Protein AF-A0A7W3LTC1-F1 (afdb_monomer)

Foldseek 3Di:
DDALPDAAAEPVVADLVQWDDWDQPDPPDPPDDRPTDFIWGQQPQQRDIAGQDPQAGAWDFRPVDDDDPNHGDIGSRHRHGYHHPDDPVRSVVVVVVVVVVVVPPDDDPDDDDPDDPDDDDPVVVVVVVVVVVVVVVVVVPPDDDD

Sequence (146 aa):
MRHNGRPPIYASDLPITHLDLRLKPEPKTKGRPPEGPETLIVCPDCGWWVALKRHMVHPHRDRRRRPIDGRVPRCPGSGQRVIVNISYDTWREQLAQVVADASTRRSAPQFTKPRPPVPPAVHQIARAREKALAAALAASGTENPR

Radius of gyration: 35.5 Å; Cα contacts (8 Å, |Δi|>4): 160; chains: 1; bounding box: 64×38×114 Å

Organism: Actinomadura namibiensis (NCBI:txid182080)

Mean predicted aligned error: 12.71 Å

pLDDT: mean 85.99, std 11.89, range [47.81, 96.38]

Solvent-accessible surface area (backbone atoms only — not comparable to full-atom values): 9016 Å² total; per-residue (Å²): 133,72,68,57,85,56,79,66,43,50,53,71,77,44,59,68,90,40,49,46,81,46,77,62,53,77,54,93,45,97,87,52,79,54,91,34,62,68,33,32,32,45,40,90,80,73,68,46,80,38,46,48,54,93,52,14,34,44,80,47,62,29,83,88,49,75,57,57,93,89,37,56,49,71,31,83,53,30,20,25,39,43,45,80,78,60,54,65,66,60,51,51,50,53,44,51,51,51,53,51,56,60,66,68,60,71,77,76,84,82,82,75,77,79,78,75,80,82,75,80,53,72,68,57,53,51,51,51,50,54,53,50,51,52,51,52,54,57,62,66,69,71,78,74,87,129

Secondary structure (DSSP, 8-state):
----SSPPEEGGGS-GGGEE--PPPP-SSTTS----PPPEEE-TTT--EEEEETTEEPP-B-TTSPPBTTBPPBPTTTT-BEE--S-HHHHHHHHHHHHHHHHH-PPPP--PPPPPPPPPPHHHHHHHHHHHHHHHHHHHTT----

Structure (mmCIF, N/CA/C/O backbone):
data_AF-A0A7W3LTC1-F1
#
_entry.id   AF-A0A7W3LTC1-F1
#
loop_
_atom_site.group_PDB
_atom_site.id
_atom_site.type_symbol
_atom_site.label_atom_id
_atom_site.label_alt_id
_atom_site.label_comp_id
_atom_site.label_asym_id
_atom_site.label_entity_id
_ato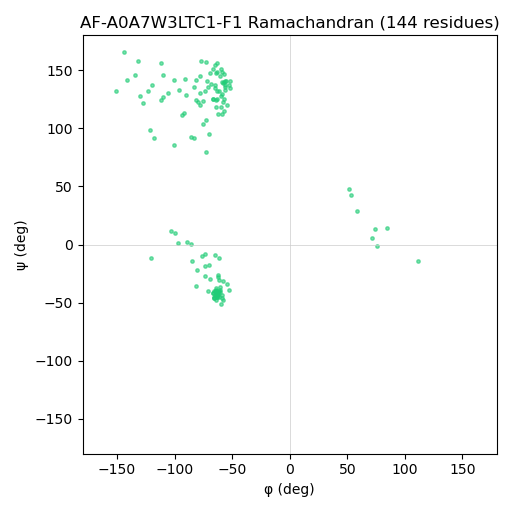m_site.label_seq_id
_atom_site.pdbx_PDB_ins_code
_atom_site.Cartn_x
_atom_site.Cartn_y
_atom_site.Cartn_z
_atom_site.occupancy
_atom_site.B_iso_or_equiv
_atom_site.auth_seq_id
_atom_site.auth_comp_id
_atom_site.auth_asym_id
_atom_site.auth_atom_id
_atom_site.pdbx_PDB_model_num
ATOM 1 N N . MET A 1 1 ? 19.140 3.336 -14.165 1.00 73.50 1 MET A N 1
ATOM 2 C CA . MET A 1 1 ? 18.817 2.401 -13.063 1.00 73.50 1 MET A CA 1
ATOM 3 C C . MET A 1 1 ? 18.769 0.999 -13.634 1.00 73.50 1 MET A C 1
ATOM 5 O O . MET A 1 1 ? 18.142 0.820 -14.668 1.00 73.50 1 MET A O 1
ATOM 9 N N . ARG A 1 2 ? 19.449 0.038 -13.000 1.00 83.88 2 ARG A N 1
ATOM 10 C CA . ARG A 1 2 ? 19.395 -1.376 -13.397 1.00 83.88 2 ARG A CA 1
ATOM 11 C C . ARG A 1 2 ? 18.087 -1.985 -12.887 1.00 83.88 2 ARG A C 1
ATOM 13 O O . ARG A 1 2 ? 17.770 -1.798 -11.711 1.00 83.88 2 ARG A O 1
ATOM 20 N N . HIS A 1 3 ? 17.356 -2.677 -13.759 1.00 89.38 3 HIS A N 1
ATOM 21 C CA . HIS A 1 3 ? 16.186 -3.454 -13.353 1.00 89.38 3 HIS A CA 1
ATOM 22 C C . HIS A 1 3 ? 16.606 -4.609 -12.431 1.00 89.38 3 HIS A C 1
ATOM 24 O O . HIS A 1 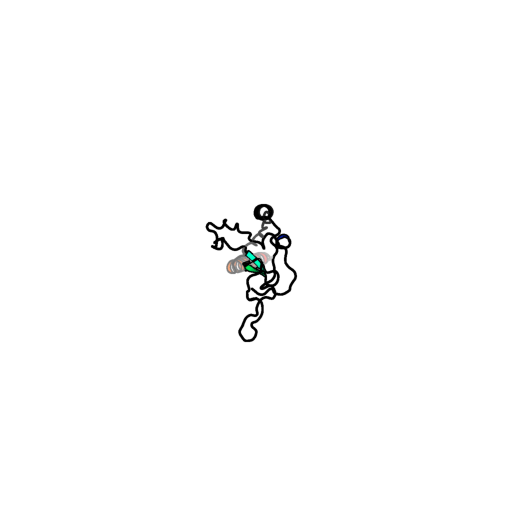3 ? 17.740 -5.090 -12.524 1.00 89.38 3 HIS A O 1
ATOM 30 N N . ASN A 1 4 ? 15.711 -5.079 -11.570 1.00 91.50 4 ASN A N 1
ATOM 31 C CA . ASN A 1 4 ? 15.973 -6.236 -10.707 1.00 91.50 4 ASN A CA 1
ATOM 32 C C . ASN A 1 4 ? 15.603 -7.594 -11.343 1.00 91.50 4 ASN A C 1
ATOM 34 O O . ASN A 1 4 ? 15.740 -8.612 -10.678 1.00 91.50 4 ASN A O 1
ATOM 38 N N . GLY A 1 5 ? 15.134 -7.623 -12.599 1.00 92.56 5 GLY A N 1
ATOM 39 C CA . GLY A 1 5 ? 14.773 -8.852 -13.325 1.00 92.56 5 GLY A CA 1
ATOM 40 C C . GLY A 1 5 ? 13.442 -9.496 -12.913 1.00 92.56 5 GLY A C 1
ATOM 41 O O . GLY A 1 5 ? 13.048 -10.493 -13.505 1.00 92.56 5 GLY A O 1
ATOM 42 N N . ARG A 1 6 ? 12.733 -8.934 -11.926 1.00 94.06 6 ARG A N 1
ATOM 43 C CA . ARG A 1 6 ? 11.415 -9.418 -11.486 1.00 94.06 6 ARG A CA 1
ATOM 44 C C . ARG A 1 6 ? 10.313 -8.991 -12.463 1.00 94.06 6 ARG A C 1
ATOM 46 O O . ARG A 1 6 ? 10.490 -7.988 -13.166 1.00 94.06 6 ARG A O 1
ATOM 53 N N . PRO A 1 7 ? 9.168 -9.701 -12.483 1.00 94.94 7 PRO A N 1
ATOM 54 C CA . PRO A 1 7 ? 8.019 -9.282 -13.271 1.00 94.94 7 PRO A CA 1
ATOM 55 C C . PRO A 1 7 ? 7.566 -7.860 -12.892 1.00 94.94 7 PRO A C 1
ATOM 57 O O . PRO A 1 7 ? 7.720 -7.443 -11.731 1.00 94.94 7 PRO A O 1
ATOM 60 N N . PRO A 1 8 ? 7.046 -7.094 -13.868 1.00 95.56 8 PRO A N 1
ATOM 61 C CA . PRO A 1 8 ? 6.513 -5.767 -13.612 1.00 95.56 8 PRO A CA 1
ATOM 62 C C . PRO A 1 8 ? 5.288 -5.842 -12.697 1.00 95.56 8 PRO A C 1
ATOM 64 O O . PRO A 1 8 ? 4.520 -6.796 -12.754 1.00 95.56 8 PRO A O 1
ATOM 67 N N . ILE A 1 9 ? 5.114 -4.815 -11.871 1.00 95.31 9 ILE A N 1
ATOM 68 C CA . ILE A 1 9 ? 3.917 -4.627 -11.047 1.00 95.31 9 ILE A CA 1
ATOM 69 C C . ILE A 1 9 ? 2.980 -3.686 -11.797 1.00 95.31 9 ILE A C 1
ATOM 71 O O . ILE A 1 9 ? 3.428 -2.634 -12.262 1.00 95.31 9 ILE A O 1
ATOM 75 N N . TYR A 1 10 ? 1.700 -4.023 -11.893 1.00 96.38 10 TYR A N 1
ATOM 76 C CA . TYR A 1 10 ? 0.695 -3.074 -12.356 1.00 96.38 10 TYR A CA 1
ATOM 77 C C . TYR A 1 10 ? 0.248 -2.194 -11.193 1.00 96.38 10 TYR A C 1
ATOM 79 O O . TYR A 1 10 ? 0.023 -2.673 -10.083 1.00 96.38 10 TYR A O 1
ATOM 87 N N . ALA A 1 11 ? 0.136 -0.891 -11.431 1.00 93.75 11 ALA A N 1
ATOM 88 C CA . ALA A 1 11 ? -0.306 0.052 -10.409 1.00 93.75 11 ALA A CA 1
ATOM 89 C C . ALA A 1 11 ? -1.733 -0.256 -9.924 1.00 93.75 11 ALA A C 1
ATOM 91 O O . ALA A 1 11 ? -2.021 -0.029 -8.755 1.00 93.75 11 ALA A O 1
ATOM 92 N N . SER A 1 12 ? -2.583 -0.819 -10.789 1.00 94.19 12 SER A N 1
ATOM 93 C CA . SER A 1 12 ? -3.921 -1.316 -10.438 1.00 94.19 12 SER A CA 1
ATOM 94 C C . SER A 1 12 ? -3.927 -2.461 -9.426 1.00 94.19 12 SER A C 1
ATOM 96 O O . SER A 1 12 ? -4.919 -2.641 -8.730 1.00 94.19 12 SER A O 1
ATOM 98 N N . ASP A 1 13 ? -2.851 -3.248 -9.364 1.00 95.00 13 ASP A N 1
ATOM 99 C CA . ASP A 1 13 ? -2.771 -4.428 -8.493 1.00 95.00 13 ASP A CA 1
ATOM 100 C C . ASP A 1 13 ? -2.331 -4.043 -7.075 1.00 95.00 13 ASP A C 1
ATOM 102 O O . ASP A 1 13 ? -2.428 -4.836 -6.136 1.00 95.00 13 ASP A O 1
ATOM 106 N N . LEU A 1 14 ? -1.817 -2.821 -6.909 1.00 94.00 14 LEU A N 1
ATOM 107 C CA . LEU A 1 14 ? -1.512 -2.266 -5.602 1.00 94.00 14 LEU A CA 1
ATOM 108 C C . LEU A 1 14 ? -2.805 -1.778 -4.939 1.00 94.00 14 LEU A C 1
ATOM 110 O O . LEU A 1 14 ? -3.671 -1.219 -5.613 1.00 94.00 14 LEU A O 1
ATOM 114 N N . PRO A 1 15 ? -2.927 -1.905 -3.605 1.00 95.12 15 PRO A N 1
ATOM 115 C CA . PRO A 1 15 ? -4.000 -1.245 -2.877 1.00 95.12 15 PRO A CA 1
ATOM 116 C C . PRO A 1 15 ? -4.048 0.243 -3.220 1.00 95.12 15 PRO A C 1
ATOM 118 O O . PRO A 1 15 ? -3.004 0.889 -3.318 1.00 95.12 15 PRO A O 1
ATOM 121 N N . ILE A 1 16 ? -5.248 0.811 -3.350 1.00 95.31 16 ILE A N 1
ATOM 122 C CA . ILE A 1 16 ? -5.395 2.215 -3.759 1.00 95.31 16 ILE A CA 1
ATOM 123 C C . ILE A 1 16 ? -4.678 3.183 -2.806 1.00 95.31 16 ILE A C 1
ATOM 125 O O . ILE A 1 16 ? -4.120 4.193 -3.223 1.00 95.31 16 ILE A O 1
ATOM 129 N N . THR A 1 17 ? -4.617 2.817 -1.524 1.00 94.81 17 THR A N 1
ATOM 130 C CA . THR A 1 17 ? -3.927 3.544 -0.451 1.00 94.81 17 THR A CA 1
ATOM 131 C C . THR A 1 17 ? -2.406 3.380 -0.475 1.00 94.81 17 THR A C 1
ATOM 133 O O . THR A 1 17 ? -1.705 4.070 0.260 1.00 94.81 17 THR A O 1
ATOM 136 N N . HIS A 1 18 ? -1.880 2.472 -1.298 1.00 95.88 18 HIS A N 1
ATOM 137 C CA . HIS A 1 18 ? -0.453 2.211 -1.504 1.00 95.88 18 HIS A CA 1
ATOM 138 C C . HIS A 1 18 ? 0.096 2.874 -2.774 1.00 95.88 18 HIS A C 1
ATOM 140 O O . HIS A 1 18 ? 1.231 2.607 -3.180 1.00 95.88 18 HIS A O 1
ATOM 146 N N . LEU A 1 19 ? -0.702 3.740 -3.393 1.00 94.94 19 LEU A N 1
ATOM 147 C CA . LEU A 1 19 ? -0.385 4.462 -4.611 1.00 94.94 19 LEU A CA 1
ATOM 148 C C . LEU A 1 19 ? -0.686 5.949 -4.394 1.00 94.94 19 LEU A C 1
ATOM 150 O O . LEU A 1 19 ? -1.785 6.304 -3.984 1.00 94.94 19 LEU A O 1
ATOM 154 N N . ASP A 1 20 ? 0.283 6.813 -4.684 1.00 93.81 20 ASP A N 1
ATOM 155 C CA . ASP A 1 20 ? 0.118 8.270 -4.740 1.00 93.81 20 ASP A CA 1
ATOM 156 C C . ASP A 1 20 ? 0.430 8.717 -6.170 1.00 93.81 20 ASP A C 1
ATOM 158 O O . ASP A 1 20 ? 1.595 8.928 -6.543 1.00 93.81 20 ASP A O 1
ATOM 162 N N . LEU A 1 21 ? -0.617 8.784 -7.002 1.00 90.44 21 LEU A N 1
ATOM 163 C CA . LEU A 1 21 ? -0.497 9.320 -8.351 1.00 90.44 21 LEU A CA 1
ATOM 164 C C . LEU A 1 21 ? -0.471 10.842 -8.291 1.00 90.44 21 LEU A C 1
ATOM 166 O O . LEU A 1 21 ? -1.416 11.502 -7.877 1.00 90.44 21 LEU A O 1
ATOM 170 N N . ARG A 1 22 ? 0.622 11.410 -8.786 1.00 82.62 22 ARG A N 1
ATOM 171 C CA . ARG A 1 22 ? 0.811 12.849 -8.922 1.00 82.62 22 ARG A CA 1
ATOM 172 C C . ARG A 1 22 ? 0.669 13.232 -10.393 1.00 82.62 22 ARG A C 1
ATOM 174 O O . ARG A 1 22 ? 1.324 12.624 -11.243 1.00 82.62 22 ARG A O 1
ATOM 181 N N . LEU A 1 23 ? -0.148 14.245 -10.697 1.00 72.25 23 LEU A N 1
ATOM 182 C CA . LEU A 1 23 ? -0.146 14.874 -12.020 1.00 72.25 23 LEU A CA 1
ATOM 183 C C . LEU A 1 23 ? 1.249 15.439 -12.280 1.00 72.25 23 LEU A C 1
ATOM 185 O O . LEU A 1 23 ? 1.726 16.313 -11.551 1.00 72.25 23 LEU A O 1
ATOM 189 N N . LYS A 1 24 ? 1.910 14.941 -13.325 1.00 66.94 24 LYS A N 1
ATOM 190 C CA . LYS A 1 24 ? 3.097 15.616 -13.835 1.00 66.94 24 LYS A CA 1
ATOM 191 C C . LYS A 1 24 ? 2.620 16.842 -14.608 1.00 66.94 24 LYS A C 1
ATOM 193 O O . LYS A 1 24 ? 1.822 16.668 -15.526 1.00 66.94 24 LYS A O 1
ATOM 198 N N . PRO A 1 25 ? 3.076 18.054 -14.259 1.00 64.19 25 PRO A N 1
ATOM 199 C CA . PRO A 1 25 ? 2.805 19.210 -15.088 1.00 64.19 25 PRO A CA 1
ATOM 200 C C . PRO A 1 25 ? 3.422 18.969 -16.464 1.00 64.19 25 PRO A C 1
ATOM 202 O O . PRO A 1 25 ? 4.483 18.341 -16.577 1.00 64.19 25 PRO A O 1
ATOM 205 N N . GLU A 1 26 ? 2.761 19.466 -17.507 1.00 61.28 26 GLU A N 1
ATOM 206 C CA . GLU A 1 26 ? 3.345 19.426 -18.840 1.00 61.28 26 GLU A CA 1
ATOM 207 C C . GLU A 1 26 ? 4.700 20.150 -18.839 1.00 61.28 26 GLU A C 1
ATOM 209 O O . GLU A 1 26 ? 4.868 21.175 -18.162 1.00 61.28 26 GLU A O 1
ATOM 214 N N . PRO A 1 27 ? 5.706 19.615 -19.549 1.00 62.09 27 PRO A N 1
ATOM 215 C CA . PRO A 1 27 ? 7.009 20.249 -19.613 1.00 62.09 27 PRO A CA 1
ATOM 216 C C . PRO A 1 27 ? 6.867 21.632 -20.259 1.00 62.09 27 PRO A C 1
ATOM 218 O O . PRO A 1 27 ? 6.614 21.749 -21.454 1.00 62.09 27 PRO A O 1
ATOM 221 N N . LYS A 1 28 ? 7.092 22.695 -19.474 1.00 59.16 28 LYS A N 1
ATOM 222 C CA . LYS A 1 28 ? 7.042 24.094 -19.945 1.00 59.16 28 LYS A CA 1
ATOM 223 C C . LYS A 1 28 ? 8.082 24.415 -21.032 1.00 59.16 28 LYS A C 1
ATOM 225 O O . LYS A 1 28 ? 8.048 25.494 -21.612 1.00 59.16 28 LYS A O 1
ATOM 230 N N . THR A 1 29 ? 9.052 23.534 -21.276 1.00 69.19 29 THR A N 1
ATOM 231 C CA . THR A 1 29 ? 10.155 23.763 -22.218 1.00 69.19 29 THR A CA 1
ATOM 232 C C . THR A 1 29 ? 10.625 22.432 -22.805 1.00 69.19 29 THR A C 1
ATOM 234 O O . THR A 1 29 ? 10.873 21.481 -22.059 1.00 69.19 29 THR A O 1
ATOM 237 N N . LYS A 1 30 ? 10.789 22.353 -24.135 1.00 62.09 30 LYS A N 1
ATOM 238 C CA . LYS A 1 30 ? 11.377 21.181 -24.809 1.00 62.09 30 LYS A CA 1
ATOM 239 C C . LYS A 1 30 ? 12.796 20.949 -24.270 1.00 62.09 30 LYS A C 1
ATOM 241 O O . LYS A 1 30 ? 13.678 21.766 -24.499 1.00 62.09 30 LYS A O 1
ATOM 246 N N . GLY A 1 31 ? 13.003 19.847 -23.547 1.00 64.81 31 GLY A N 1
ATOM 247 C CA . GLY A 1 31 ? 14.316 19.423 -23.040 1.00 64.81 31 GLY A CA 1
ATOM 248 C C . GLY A 1 31 ? 14.503 19.500 -21.520 1.00 64.81 31 GLY A C 1
ATOM 249 O O . GLY A 1 31 ? 15.416 18.856 -21.005 1.00 64.81 31 GLY A O 1
ATOM 250 N N . ARG A 1 32 ? 13.630 20.197 -20.776 1.00 61.16 32 ARG A N 1
ATOM 251 C CA . ARG A 1 32 ? 13.641 20.156 -19.303 1.00 61.16 32 ARG A CA 1
ATOM 252 C C . ARG A 1 32 ? 12.728 19.023 -18.820 1.00 61.16 32 ARG A C 1
ATOM 254 O O . ARG A 1 32 ? 11.575 18.968 -19.251 1.00 61.16 32 ARG A O 1
ATOM 261 N N . PRO A 1 33 ? 13.195 18.120 -17.936 1.00 58.84 33 PRO A N 1
ATOM 262 C CA . PRO A 1 33 ? 12.308 17.162 -17.292 1.00 58.84 33 PRO A CA 1
ATOM 263 C C . PRO A 1 33 ? 11.186 17.930 -16.586 1.00 58.84 33 PRO A C 1
ATOM 265 O O . PRO A 1 33 ? 11.484 18.931 -15.931 1.00 58.84 33 PRO A O 1
ATOM 268 N N . PRO A 1 34 ? 9.918 17.508 -16.703 1.00 59.25 34 PRO A N 1
ATOM 269 C CA . PRO A 1 34 ? 8.846 18.142 -15.954 1.00 59.25 34 PRO A CA 1
ATOM 270 C C . PRO A 1 34 ? 9.177 18.060 -14.458 1.00 59.25 34 PRO A C 1
ATOM 272 O O . PRO A 1 34 ? 9.269 16.967 -13.895 1.00 59.25 34 PRO A O 1
ATOM 275 N N . GLU A 1 35 ? 9.395 19.218 -13.830 1.00 56.34 35 GLU A N 1
ATOM 276 C CA . GLU A 1 35 ? 9.476 19.366 -12.375 1.00 56.34 35 GLU A CA 1
ATOM 277 C C . GLU A 1 35 ? 8.063 19.212 -11.822 1.00 56.34 35 GLU A C 1
ATOM 279 O O . GLU A 1 35 ? 7.328 20.171 -11.604 1.00 56.34 35 GLU A O 1
ATOM 284 N N . GLY A 1 36 ? 7.650 17.956 -11.709 1.00 58.66 36 GLY A N 1
ATOM 285 C CA . GLY A 1 36 ? 6.408 17.548 -11.086 1.00 58.66 36 GLY A CA 1
ATOM 286 C C . GLY A 1 36 ? 6.674 16.786 -9.800 1.00 58.66 36 GLY A C 1
ATOM 287 O O . GLY A 1 36 ? 7.740 16.180 -9.658 1.00 58.66 36 GLY A O 1
ATOM 288 N N . PRO A 1 37 ? 5.699 16.760 -8.881 1.00 66.31 37 PRO A N 1
ATOM 289 C CA . PRO A 1 37 ? 5.766 15.848 -7.757 1.00 66.31 37 PRO A CA 1
ATOM 290 C C . PRO A 1 37 ? 5.902 14.399 -8.264 1.00 66.31 37 PRO A C 1
ATOM 292 O O . PRO A 1 37 ? 5.216 13.983 -9.199 1.00 66.31 37 PRO A O 1
ATOM 295 N N . GLU A 1 38 ? 6.841 13.644 -7.690 1.00 78.75 38 GLU A N 1
ATOM 296 C CA . GLU A 1 38 ? 7.109 12.260 -8.094 1.00 78.75 38 GLU A CA 1
ATOM 297 C C . GLU A 1 38 ? 5.951 11.350 -7.662 1.00 78.75 38 GLU A C 1
ATOM 299 O O . GLU A 1 38 ? 5.485 11.437 -6.530 1.00 78.75 38 GLU A O 1
ATOM 304 N N . THR A 1 39 ? 5.506 10.450 -8.544 1.00 89.44 39 THR A N 1
ATOM 305 C CA . THR A 1 39 ? 4.584 9.369 -8.169 1.00 89.44 39 THR A CA 1
ATOM 306 C C . THR A 1 39 ? 5.231 8.515 -7.083 1.00 89.44 39 THR A C 1
ATOM 308 O O . THR A 1 39 ? 6.366 8.060 -7.263 1.00 89.44 39 THR A O 1
ATOM 311 N N . LEU A 1 40 ? 4.520 8.268 -5.985 1.00 94.00 40 LEU A N 1
ATOM 312 C CA . LEU A 1 40 ? 4.997 7.410 -4.902 1.00 94.00 40 LEU A CA 1
ATOM 313 C C . LEU A 1 40 ? 4.195 6.113 -4.879 1.00 94.00 40 LEU A C 1
ATOM 315 O O . LEU A 1 40 ? 3.002 6.093 -5.171 1.00 94.00 40 LEU A O 1
ATOM 319 N N . ILE A 1 41 ? 4.858 5.026 -4.510 1.00 95.44 41 ILE A N 1
ATOM 320 C CA . ILE A 1 41 ? 4.206 3.751 -4.226 1.00 95.44 41 ILE A CA 1
ATOM 321 C C . ILE A 1 41 ? 4.722 3.193 -2.913 1.00 95.44 41 ILE A C 1
ATOM 323 O O . ILE A 1 41 ? 5.849 3.482 -2.505 1.00 95.44 41 ILE A O 1
ATOM 327 N N . VAL A 1 42 ? 3.949 2.315 -2.296 1.00 95.94 42 VAL A N 1
ATOM 328 C CA . VAL A 1 42 ? 4.464 1.433 -1.253 1.00 95.94 42 VAL A CA 1
ATOM 329 C C . VAL A 1 42 ? 5.159 0.249 -1.917 1.00 95.94 42 VAL A C 1
ATOM 331 O O . VAL A 1 42 ? 4.575 -0.464 -2.731 1.00 95.94 42 VAL A O 1
ATOM 334 N N . CYS A 1 43 ? 6.427 0.025 -1.577 1.00 94.81 43 CYS A N 1
ATOM 335 C CA . CYS A 1 43 ? 7.168 -1.143 -2.040 1.00 94.81 43 CYS A 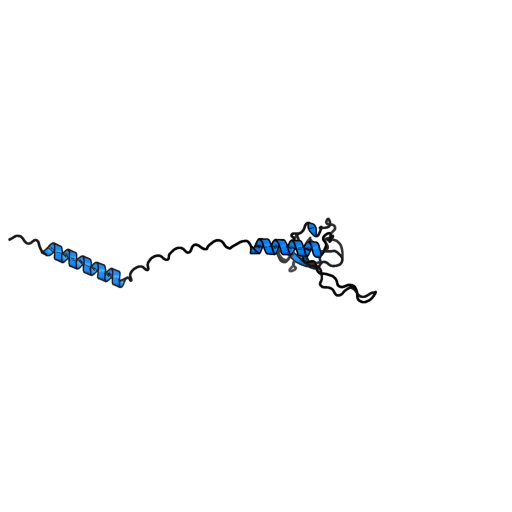CA 1
ATOM 336 C C . CYS A 1 43 ? 6.527 -2.436 -1.492 1.00 94.81 43 CYS A C 1
ATOM 338 O O . CYS A 1 43 ? 6.462 -2.575 -0.267 1.00 94.81 43 CYS A O 1
ATOM 340 N N . PRO A 1 44 ? 6.134 -3.410 -2.338 1.00 92.56 44 PRO A N 1
ATOM 341 C CA . PRO A 1 44 ? 5.488 -4.641 -1.870 1.00 92.56 44 PRO A CA 1
ATOM 342 C C . PRO A 1 44 ? 6.363 -5.503 -0.953 1.00 92.56 44 PRO A C 1
ATOM 344 O O . PRO A 1 44 ? 5.840 -6.215 -0.105 1.00 92.56 44 PRO A O 1
ATOM 347 N N . ASP A 1 45 ? 7.692 -5.437 -1.096 1.00 93.00 45 ASP A N 1
ATOM 348 C CA . ASP A 1 45 ? 8.593 -6.288 -0.311 1.00 93.00 45 ASP A CA 1
ATOM 349 C C . ASP A 1 45 ? 8.860 -5.751 1.102 1.00 93.00 45 ASP A C 1
ATOM 351 O O . ASP A 1 45 ? 9.035 -6.533 2.032 1.00 93.00 45 ASP A O 1
ATOM 355 N N . CYS A 1 46 ? 8.943 -4.427 1.280 1.00 92.75 46 CYS A N 1
ATOM 356 C CA . CYS A 1 46 ? 9.349 -3.830 2.561 1.00 92.75 46 CYS A CA 1
ATOM 357 C C . CYS A 1 46 ? 8.302 -2.896 3.182 1.00 92.75 46 CYS A C 1
ATOM 359 O O . CYS A 1 46 ? 8.445 -2.514 4.343 1.00 92.75 46 CYS A O 1
ATOM 361 N N . GLY A 1 47 ? 7.258 -2.517 2.441 1.00 93.31 47 GLY A N 1
ATOM 362 C CA . GLY A 1 47 ? 6.179 -1.653 2.920 1.00 93.31 47 GLY A CA 1
ATOM 363 C C . GLY A 1 47 ? 6.544 -0.171 3.062 1.00 93.31 47 GLY A C 1
ATOM 364 O O . GLY A 1 47 ? 5.811 0.567 3.712 1.00 93.31 47 GLY A O 1
ATOM 365 N N . TRP A 1 48 ? 7.670 0.280 2.502 1.00 94.12 48 TRP A N 1
ATOM 366 C CA . TRP A 1 48 ? 8.073 1.690 2.550 1.00 94.12 48 TRP A CA 1
ATOM 367 C C . TRP A 1 48 ? 7.543 2.466 1.349 1.00 94.12 48 TRP A C 1
ATOM 369 O O . TRP A 1 48 ? 7.577 1.966 0.224 1.00 94.12 48 TRP A O 1
ATOM 379 N N . TRP A 1 49 ? 7.137 3.713 1.588 1.00 95.12 49 TRP A N 1
ATOM 380 C CA . TRP A 1 49 ? 6.860 4.679 0.530 1.00 95.12 49 TRP A CA 1
ATOM 381 C C . TRP A 1 49 ? 8.141 5.038 -0.212 1.00 95.12 49 TRP A C 1
ATOM 383 O O . TRP A 1 49 ? 9.142 5.442 0.385 1.00 95.12 49 TRP A O 1
ATOM 393 N N . VAL A 1 50 ? 8.109 4.865 -1.527 1.00 94.62 50 VAL A N 1
ATOM 394 C CA . VAL A 1 50 ? 9.250 5.039 -2.417 1.00 94.62 50 VAL A CA 1
ATOM 395 C C . VAL A 1 50 ? 8.802 5.699 -3.709 1.00 94.62 50 VAL A C 1
ATOM 397 O O . VAL A 1 50 ? 7.737 5.403 -4.247 1.00 94.62 50 VAL A O 1
ATOM 400 N N . ALA A 1 51 ? 9.640 6.588 -4.227 1.00 93.19 51 ALA A N 1
ATOM 401 C CA . ALA A 1 51 ? 9.373 7.235 -5.498 1.00 93.19 51 ALA A CA 1
ATOM 402 C C . ALA A 1 51 ? 9.486 6.261 -6.676 1.00 93.19 51 ALA A C 1
ATOM 404 O O . ALA A 1 51 ? 10.328 5.356 -6.698 1.00 93.19 51 ALA A O 1
ATOM 405 N N . LEU A 1 52 ? 8.679 6.503 -7.702 1.00 91.19 52 LEU A N 1
ATOM 406 C CA . LEU A 1 52 ? 8.832 5.904 -9.016 1.00 91.19 52 LEU A CA 1
ATOM 407 C C . LEU A 1 52 ? 9.684 6.806 -9.905 1.00 91.19 52 LEU A C 1
ATOM 409 O O . LEU A 1 52 ? 9.259 7.879 -10.332 1.00 91.19 52 LEU A O 1
ATOM 413 N N . LYS A 1 53 ? 10.877 6.330 -10.270 1.00 88.25 53 LYS A N 1
ATOM 414 C CA . LYS A 1 53 ? 11.744 6.994 -11.251 1.00 88.25 53 LYS A CA 1
ATOM 415 C C . LYS A 1 53 ? 11.842 6.156 -12.512 1.00 88.25 53 LYS A C 1
ATOM 417 O O . LYS A 1 53 ? 12.253 5.001 -12.462 1.00 88.25 53 LYS A O 1
ATOM 422 N N . ARG A 1 54 ? 11.500 6.755 -13.660 1.00 87.69 54 ARG A N 1
ATOM 423 C CA . ARG A 1 54 ? 11.511 6.088 -14.980 1.00 87.69 54 ARG A CA 1
ATOM 424 C C . ARG A 1 54 ? 10.736 4.758 -14.965 1.00 87.69 54 ARG A C 1
ATOM 426 O O . ARG A 1 54 ? 11.260 3.741 -15.410 1.00 87.69 54 ARG A O 1
ATOM 433 N N . HIS A 1 55 ? 9.524 4.767 -14.402 1.00 89.62 55 HIS A N 1
ATOM 434 C CA . HIS A 1 55 ? 8.664 3.579 -14.267 1.00 89.62 55 HIS A CA 1
ATOM 435 C C . HIS A 1 55 ? 9.302 2.432 -13.467 1.00 89.62 55 HIS A C 1
ATOM 437 O O . HIS A 1 55 ? 9.024 1.258 -13.702 1.00 89.62 55 HIS A O 1
ATOM 443 N N . MET A 1 56 ? 10.195 2.756 -12.529 1.00 93.44 56 MET A N 1
ATOM 444 C CA . MET A 1 56 ? 10.835 1.783 -11.654 1.00 93.44 56 MET A CA 1
ATOM 445 C C . MET A 1 56 ? 10.841 2.259 -10.209 1.00 93.44 56 MET A C 1
ATOM 447 O O . MET A 1 56 ? 11.038 3.444 -9.930 1.00 93.44 56 MET A O 1
ATOM 451 N N . VAL A 1 57 ? 10.715 1.304 -9.293 1.00 94.69 57 VAL A N 1
ATOM 452 C CA . VAL A 1 57 ? 10.876 1.520 -7.855 1.00 94.69 57 VAL A CA 1
ATOM 453 C C . VAL A 1 57 ? 12.261 2.093 -7.572 1.00 94.69 57 VAL A C 1
ATOM 455 O O . VAL A 1 57 ? 13.275 1.473 -7.919 1.00 94.69 57 VAL A O 1
ATOM 458 N N . HIS A 1 58 ? 12.326 3.263 -6.931 1.00 94.12 58 HIS A N 1
ATOM 459 C CA . HIS A 1 58 ? 13.596 3.871 -6.553 1.00 94.12 58 HIS A CA 1
ATOM 460 C C . HIS A 1 58 ? 14.416 2.909 -5.680 1.00 94.12 58 HIS A C 1
ATOM 462 O O . HIS A 1 58 ? 13.870 2.284 -4.762 1.00 94.12 58 HIS A O 1
ATOM 468 N N . PRO A 1 59 ? 15.734 2.783 -5.912 1.00 94.00 59 PRO A N 1
ATOM 469 C CA . PRO A 1 59 ? 16.589 1.995 -5.044 1.00 94.00 59 PRO A CA 1
ATOM 470 C C . PRO A 1 59 ? 16.518 2.486 -3.599 1.00 94.00 59 PRO A C 1
ATOM 472 O O . PRO A 1 59 ? 16.753 3.662 -3.326 1.00 94.00 59 PRO A O 1
ATOM 475 N N . HIS A 1 60 ? 16.204 1.587 -2.676 1.00 92.88 60 HIS A N 1
ATOM 476 C CA . HIS A 1 60 ? 16.098 1.888 -1.254 1.00 92.88 60 HIS A CA 1
ATOM 477 C C . HIS A 1 60 ? 16.598 0.700 -0.424 1.00 92.88 60 HIS A C 1
ATOM 479 O O . HIS A 1 60 ? 16.815 -0.407 -0.929 1.00 92.88 60 HIS A O 1
ATOM 485 N N . ARG A 1 61 ? 16.838 0.942 0.864 1.00 92.19 61 ARG A N 1
ATOM 486 C CA . ARG A 1 61 ? 17.289 -0.082 1.812 1.00 92.19 61 ARG A CA 1
ATOM 487 C C . ARG A 1 61 ? 16.111 -0.567 2.639 1.00 92.19 61 ARG A C 1
ATOM 489 O O . ARG A 1 61 ? 15.261 0.233 3.023 1.00 92.19 61 ARG A O 1
ATOM 496 N N . ASP A 1 62 ? 16.078 -1.863 2.912 1.00 90.62 62 ASP A N 1
ATOM 497 C CA . ASP A 1 62 ? 15.035 -2.460 3.740 1.00 90.62 62 ASP A CA 1
ATOM 498 C C . ASP A 1 62 ? 15.419 -2.348 5.219 1.00 90.62 62 ASP A C 1
ATOM 500 O O . ASP A 1 62 ? 16.110 -3.210 5.755 1.00 90.62 62 ASP A O 1
ATOM 504 N N . ARG A 1 63 ? 14.980 -1.271 5.881 1.00 83.38 63 ARG A N 1
ATOM 505 C CA . ARG A 1 63 ? 15.303 -1.003 7.294 1.00 83.38 63 ARG A CA 1
ATOM 506 C C . ARG A 1 63 ? 14.720 -2.028 8.275 1.00 83.38 63 ARG A C 1
ATOM 508 O O . ARG A 1 63 ? 15.077 -1.980 9.446 1.00 83.38 63 ARG A O 1
ATOM 515 N N . ARG A 1 64 ? 13.844 -2.938 7.828 1.00 84.56 64 ARG A N 1
ATOM 516 C CA . ARG A 1 64 ? 13.341 -4.044 8.660 1.00 84.56 64 ARG A CA 1
ATOM 517 C C . ARG A 1 64 ? 14.335 -5.204 8.729 1.00 84.56 64 ARG A C 1
ATOM 519 O O . ARG A 1 64 ? 14.275 -6.002 9.660 1.00 84.56 64 ARG A O 1
ATOM 526 N N . ARG A 1 65 ? 15.250 -5.317 7.760 1.00 84.00 65 ARG A N 1
ATOM 527 C CA . ARG A 1 65 ? 16.284 -6.358 7.754 1.00 84.00 65 ARG A CA 1
ATOM 528 C C . ARG A 1 65 ? 17.445 -5.967 8.655 1.00 84.00 65 ARG A C 1
ATOM 530 O O . ARG A 1 65 ? 17.870 -4.811 8.675 1.00 84.00 65 ARG A O 1
ATOM 537 N N . ARG A 1 66 ? 17.996 -6.964 9.355 1.00 83.56 66 ARG A N 1
ATOM 538 C CA . ARG A 1 66 ? 19.223 -6.785 10.135 1.00 83.56 66 ARG A CA 1
ATOM 539 C C . ARG A 1 66 ? 20.363 -6.323 9.215 1.00 83.56 66 ARG A C 1
ATOM 541 O O . ARG A 1 66 ? 20.464 -6.824 8.090 1.00 83.56 66 ARG A O 1
ATOM 548 N N . PRO A 1 67 ? 21.209 -5.380 9.662 1.00 87.12 67 PRO A N 1
ATOM 549 C CA . PRO A 1 67 ? 22.420 -5.026 8.939 1.00 87.12 67 PRO A CA 1
ATOM 550 C C . PRO A 1 67 ? 23.320 -6.251 8.751 1.00 87.12 67 PRO A C 1
ATOM 552 O O . PRO A 1 67 ? 23.487 -7.041 9.676 1.00 87.12 67 PRO A O 1
ATOM 555 N N . ILE A 1 68 ? 23.909 -6.373 7.567 1.00 82.56 68 ILE A N 1
ATOM 556 C CA . ILE A 1 68 ? 24.985 -7.322 7.266 1.00 82.56 68 ILE A CA 1
ATOM 557 C C . ILE A 1 68 ? 26.235 -6.459 7.071 1.00 82.56 68 ILE A C 1
ATOM 559 O O . ILE A 1 68 ? 26.172 -5.458 6.353 1.00 82.56 68 ILE A O 1
ATOM 563 N N . ASP A 1 69 ? 27.319 -6.758 7.787 1.00 85.06 69 ASP A N 1
ATOM 564 C CA . ASP A 1 69 ? 28.570 -5.977 7.767 1.00 85.06 69 ASP A CA 1
ATOM 565 C C . ASP A 1 69 ? 28.365 -4.474 8.047 1.00 85.06 69 ASP A C 1
ATOM 567 O O . ASP A 1 69 ? 28.884 -3.590 7.363 1.00 85.06 69 ASP A O 1
ATOM 571 N N . GLY A 1 70 ? 27.509 -4.163 9.027 1.00 84.25 70 GLY A N 1
ATOM 572 C CA . GLY A 1 70 ? 27.196 -2.785 9.421 1.00 84.25 70 GLY A CA 1
ATOM 573 C C . GLY A 1 70 ? 26.354 -2.000 8.406 1.00 84.25 70 GLY A C 1
ATOM 574 O O . GLY A 1 70 ? 26.107 -0.810 8.605 1.00 84.25 70 GLY A O 1
ATOM 575 N N . ARG A 1 71 ? 25.871 -2.629 7.323 1.00 85.56 71 ARG A N 1
ATOM 576 C CA . ARG A 1 71 ? 25.028 -1.979 6.308 1.00 85.56 71 ARG A CA 1
ATOM 577 C C . ARG A 1 71 ? 23.694 -2.693 6.140 1.00 85.56 71 ARG A C 1
ATOM 579 O O . ARG A 1 71 ? 23.616 -3.900 5.944 1.00 85.56 71 ARG A O 1
ATOM 586 N N . VAL A 1 72 ? 22.613 -1.915 6.137 1.00 87.56 72 VAL A N 1
ATOM 587 C CA . VAL A 1 72 ? 21.278 -2.433 5.808 1.00 87.56 72 VAL A CA 1
ATOM 588 C C . VAL A 1 72 ? 21.250 -2.840 4.330 1.00 87.56 72 VAL A C 1
ATOM 590 O O . VAL A 1 72 ? 21.570 -1.996 3.481 1.00 87.56 72 VAL A O 1
ATOM 593 N N . PRO A 1 73 ? 20.878 -4.082 3.985 1.00 90.56 73 PRO A N 1
ATOM 594 C CA . PRO A 1 73 ? 20.881 -4.539 2.601 1.00 90.56 73 PRO A CA 1
ATOM 595 C C . PRO A 1 73 ? 19.890 -3.754 1.729 1.00 90.56 73 PRO A C 1
ATOM 597 O O . PRO A 1 73 ? 18.910 -3.160 2.195 1.00 90.56 73 PRO A O 1
ATOM 600 N N . ARG A 1 74 ? 20.155 -3.744 0.419 1.00 91.44 74 ARG A N 1
ATOM 601 C CA . ARG A 1 74 ? 19.227 -3.186 -0.571 1.00 91.44 74 ARG A CA 1
ATOM 602 C C . ARG A 1 74 ? 17.945 -4.020 -0.588 1.00 91.44 74 ARG A C 1
ATOM 604 O O . ARG A 1 74 ? 18.005 -5.246 -0.564 1.00 91.44 74 ARG A O 1
ATOM 611 N N . CYS A 1 75 ? 16.797 -3.352 -0.657 1.00 93.94 75 CYS A N 1
ATOM 612 C CA . CYS A 1 75 ? 15.507 -4.030 -0.747 1.00 93.94 75 CYS A CA 1
ATOM 613 C C . CYS A 1 75 ? 15.396 -4.810 -2.076 1.00 93.94 75 CYS A C 1
ATOM 615 O O . CYS A 1 75 ? 15.707 -4.216 -3.117 1.00 93.94 75 CYS A O 1
ATOM 617 N N . PRO A 1 76 ? 14.925 -6.075 -2.087 1.00 92.50 76 PRO A N 1
ATOM 618 C CA . PRO A 1 76 ? 14.738 -6.863 -3.314 1.00 92.50 76 PRO A CA 1
ATOM 619 C C . PRO A 1 76 ? 13.864 -6.181 -4.381 1.00 92.50 76 PRO A C 1
ATOM 621 O O . PRO A 1 76 ? 14.140 -6.293 -5.577 1.00 92.50 76 PRO A O 1
ATOM 624 N N . GLY A 1 77 ? 12.859 -5.407 -3.962 1.00 93.44 77 GLY A N 1
ATOM 625 C CA . GLY A 1 77 ? 11.967 -4.643 -4.846 1.00 93.44 77 GLY A CA 1
ATOM 626 C C . GLY A 1 77 ? 12.603 -3.410 -5.484 1.00 93.44 77 GLY A C 1
ATOM 627 O O . GLY A 1 77 ? 12.032 -2.787 -6.374 1.00 93.44 77 GLY A O 1
ATOM 628 N N . SER A 1 78 ? 13.815 -3.038 -5.072 1.00 94.38 78 SER A N 1
ATOM 629 C CA . SER A 1 78 ? 14.526 -1.888 -5.630 1.00 94.38 78 SER A CA 1
ATOM 630 C C . SER A 1 78 ? 14.856 -2.069 -7.111 1.00 94.38 78 SER A C 1
ATOM 632 O O . SER A 1 78 ? 15.712 -2.882 -7.461 1.00 94.38 78 SER A O 1
ATOM 634 N N . GLY A 1 79 ? 14.326 -1.204 -7.973 1.00 94.00 79 GLY A N 1
ATOM 635 C CA . GLY A 1 79 ? 14.499 -1.305 -9.424 1.00 94.00 79 GLY A CA 1
ATOM 636 C C . GLY A 1 79 ? 13.500 -2.248 -10.096 1.00 94.00 79 GLY A C 1
ATOM 637 O O . GLY A 1 79 ? 13.716 -2.616 -11.250 1.00 94.00 79 GLY A O 1
ATOM 638 N N . GLN A 1 80 ? 12.428 -2.644 -9.406 1.00 95.69 80 GLN A N 1
ATOM 639 C CA . GLN A 1 80 ? 11.307 -3.339 -10.031 1.00 95.69 80 GLN A CA 1
ATOM 640 C C . GLN A 1 80 ? 10.553 -2.397 -10.966 1.00 95.69 80 GLN A C 1
ATOM 642 O O . GLN A 1 80 ? 10.358 -1.225 -10.638 1.00 95.69 80 GLN A O 1
ATOM 647 N N . ARG A 1 81 ? 10.158 -2.895 -12.140 1.00 95.50 81 ARG A N 1
ATOM 648 C CA . ARG A 1 81 ? 9.347 -2.132 -13.095 1.00 95.50 81 ARG A CA 1
ATOM 649 C C . ARG A 1 81 ? 7.921 -1.997 -12.580 1.00 95.50 81 ARG A C 1
ATOM 651 O O . ARG A 1 81 ? 7.367 -2.956 -12.049 1.00 95.50 81 ARG A O 1
ATOM 658 N N . VAL A 1 82 ? 7.340 -0.822 -12.779 1.00 94.69 82 VAL A N 1
ATOM 659 C CA . VAL A 1 82 ? 5.949 -0.533 -12.440 1.00 94.69 82 VAL A CA 1
ATOM 660 C C . VAL A 1 82 ? 5.253 0.055 -13.653 1.00 94.69 82 VAL A C 1
ATOM 662 O O . VAL A 1 82 ? 5.679 1.079 -14.191 1.00 94.69 82 VAL A O 1
ATOM 665 N N . ILE A 1 83 ? 4.192 -0.614 -14.082 1.00 95.06 83 ILE A N 1
ATOM 666 C CA . ILE A 1 83 ? 3.336 -0.196 -15.183 1.00 95.06 83 ILE A CA 1
ATOM 667 C C . ILE A 1 83 ? 2.179 0.585 -14.570 1.00 95.06 83 ILE A C 1
ATOM 669 O O . ILE A 1 83 ? 1.348 0.028 -13.858 1.00 95.06 83 ILE A O 1
ATOM 673 N N . VAL A 1 84 ? 2.137 1.891 -14.828 1.00 92.31 84 VAL A N 1
ATOM 674 C CA . VAL A 1 84 ? 1.035 2.748 -14.379 1.00 92.31 84 VAL A CA 1
ATOM 675 C C . VAL A 1 84 ? -0.099 2.620 -15.393 1.00 92.31 84 VAL A C 1
ATOM 677 O O . VAL A 1 84 ? -0.108 3.311 -16.405 1.00 92.31 84 VAL A O 1
ATOM 680 N N . ASN A 1 85 ? -1.004 1.675 -15.143 1.00 94.31 85 ASN A N 1
ATOM 681 C CA . ASN A 1 85 ? -2.146 1.320 -15.994 1.00 94.31 85 ASN A CA 1
ATOM 682 C C . ASN A 1 85 ? -3.491 1.863 -15.477 1.00 94.31 85 ASN A C 1
ATOM 684 O O . ASN A 1 85 ? -4.542 1.457 -15.961 1.00 94.31 85 ASN A O 1
ATOM 688 N N . ILE A 1 86 ? -3.461 2.761 -14.494 1.00 93.06 86 ILE A N 1
ATOM 689 C CA . ILE A 1 86 ? -4.634 3.453 -13.958 1.00 93.06 86 ILE A CA 1
ATOM 690 C C . ILE A 1 86 ? -4.456 4.958 -14.162 1.00 93.06 86 ILE A C 1
ATOM 692 O O . ILE A 1 86 ? -3.356 5.489 -13.985 1.00 93.06 86 ILE A O 1
ATOM 696 N N . SER A 1 87 ? -5.524 5.633 -14.588 1.00 91.88 87 SER A N 1
ATOM 697 C CA . SER A 1 87 ? -5.516 7.084 -14.781 1.00 91.88 87 SER A CA 1
ATOM 698 C C . SER A 1 87 ? -5.517 7.810 -13.431 1.00 91.88 87 SER A C 1
ATOM 700 O O . SER A 1 87 ? -5.951 7.258 -12.416 1.00 91.88 87 SER A O 1
ATOM 702 N N . TYR A 1 88 ? -5.053 9.063 -13.413 1.00 91.25 88 TYR A N 1
ATOM 703 C CA . TYR A 1 88 ? -5.120 9.895 -12.209 1.00 91.25 88 TYR A CA 1
ATOM 704 C C . TYR A 1 88 ? -6.564 10.070 -11.721 1.00 91.25 88 TYR A C 1
ATOM 706 O O . TYR A 1 88 ? -6.816 9.941 -10.527 1.00 91.25 88 TYR A O 1
ATOM 714 N N . ASP A 1 89 ? -7.509 10.313 -12.632 1.00 92.81 89 ASP A N 1
ATOM 715 C CA . ASP A 1 89 ? -8.909 10.548 -12.274 1.00 92.81 89 ASP A CA 1
ATOM 716 C C . ASP A 1 89 ? -9.556 9.301 -11.676 1.00 92.81 89 ASP A C 1
ATOM 718 O O . ASP A 1 89 ? -10.169 9.385 -10.613 1.00 92.81 89 ASP A O 1
ATOM 722 N N . THR A 1 90 ? -9.331 8.134 -12.288 1.00 94.25 90 THR A N 1
ATOM 723 C CA . THR A 1 90 ? -9.822 6.850 -11.768 1.00 94.25 90 THR A CA 1
ATOM 724 C C . THR A 1 90 ? -9.219 6.541 -10.400 1.00 94.25 90 THR A C 1
ATOM 726 O O . THR A 1 90 ? -9.931 6.131 -9.488 1.00 94.25 90 THR A O 1
ATOM 729 N N . TRP A 1 91 ? -7.913 6.769 -10.223 1.00 94.88 91 TRP A N 1
ATOM 730 C CA . TRP A 1 91 ? -7.264 6.599 -8.923 1.00 94.88 91 TRP A CA 1
ATOM 731 C C . TRP A 1 91 ? -7.853 7.539 -7.864 1.00 94.88 91 TRP A C 1
ATOM 733 O O . TRP A 1 91 ? -8.160 7.106 -6.754 1.00 94.88 91 TRP A O 1
ATOM 743 N N . ARG A 1 92 ? -8.050 8.817 -8.210 1.00 94.56 92 ARG A N 1
ATOM 744 C CA . ARG A 1 92 ? -8.592 9.837 -7.305 1.00 94.56 92 ARG A CA 1
ATOM 745 C C . ARG A 1 92 ? -10.017 9.500 -6.874 1.00 94.56 92 ARG A C 1
ATOM 747 O O . ARG A 1 92 ? -10.344 9.642 -5.699 1.00 94.56 92 ARG A O 1
ATOM 754 N N . GLU A 1 93 ? -10.848 9.050 -7.807 1.00 95.88 93 GLU A N 1
ATOM 755 C CA . GLU A 1 93 ? -12.222 8.625 -7.541 1.00 95.88 93 GLU A CA 1
ATOM 756 C C . GLU A 1 93 ? -12.265 7.399 -6.619 1.00 95.88 93 GLU A C 1
ATOM 758 O O . GLU A 1 93 ? -12.948 7.417 -5.595 1.00 95.88 93 GLU A O 1
ATOM 763 N N . GLN A 1 94 ? -11.464 6.369 -6.910 1.00 95.56 94 GLN A N 1
ATOM 764 C CA . GLN A 1 94 ? -11.368 5.177 -6.061 1.00 95.56 94 GLN A CA 1
ATOM 765 C C . GLN A 1 94 ? -10.860 5.510 -4.653 1.00 95.56 94 GLN A C 1
ATOM 767 O O . GLN A 1 94 ? -11.374 4.984 -3.665 1.00 95.56 94 GLN A O 1
ATOM 772 N N . LEU A 1 95 ? -9.877 6.409 -4.540 1.00 95.31 95 LEU A N 1
ATOM 773 C CA . LEU A 1 95 ? -9.370 6.859 -3.248 1.00 95.31 95 LEU A CA 1
ATOM 774 C C . LEU A 1 95 ? -10.451 7.608 -2.458 1.00 95.31 95 LEU A C 1
ATOM 776 O O . LEU A 1 95 ? -10.630 7.340 -1.270 1.00 95.31 95 LEU A O 1
ATOM 780 N N . ALA A 1 96 ? -11.199 8.502 -3.110 1.00 95.00 96 ALA A N 1
ATOM 781 C CA . ALA A 1 96 ? -12.307 9.220 -2.486 1.00 95.00 96 ALA A CA 1
ATOM 782 C C . ALA A 1 96 ? -13.391 8.258 -1.979 1.00 95.00 96 ALA A C 1
ATOM 784 O O . ALA A 1 96 ? -13.869 8.416 -0.856 1.00 95.00 96 ALA A O 1
ATOM 785 N N . GLN A 1 97 ? -13.714 7.218 -2.753 1.00 94.00 97 GLN A N 1
ATOM 786 C CA . GLN A 1 97 ? -14.681 6.200 -2.352 1.00 94.00 97 GLN A CA 1
ATOM 787 C C . GLN A 1 97 ? -14.227 5.423 -1.108 1.00 94.00 97 GLN A C 1
ATOM 789 O O . GLN A 1 97 ? -15.024 5.197 -0.200 1.00 94.00 97 GLN A O 1
ATOM 794 N N . VAL A 1 98 ? -12.946 5.047 -1.026 1.00 93.00 98 VAL A N 1
ATOM 795 C CA . VAL A 1 98 ? -12.398 4.360 0.157 1.00 93.00 98 VAL A CA 1
ATOM 796 C C . VAL A 1 98 ? -12.404 5.265 1.388 1.00 93.00 98 VAL A C 1
ATOM 798 O O . VAL A 1 98 ? -12.734 4.812 2.483 1.00 93.00 98 VAL A O 1
ATOM 801 N N . VAL A 1 99 ? -12.073 6.548 1.224 1.00 91.94 99 VAL A N 1
ATOM 802 C CA . VAL A 1 99 ? -12.137 7.530 2.318 1.00 91.94 99 VAL A CA 1
ATOM 803 C C . VAL A 1 99 ? -13.579 7.722 2.799 1.00 91.94 99 VAL A C 1
ATOM 805 O O . VAL A 1 99 ? -13.812 7.801 4.006 1.00 91.94 99 VAL A O 1
ATOM 808 N N . ALA A 1 100 ? -14.549 7.752 1.882 1.00 89.56 100 ALA A N 1
ATOM 809 C CA . ALA A 1 100 ? -15.966 7.833 2.217 1.00 89.56 100 ALA A CA 1
ATOM 810 C C . ALA A 1 100 ? -16.461 6.573 2.949 1.00 89.56 100 ALA A C 1
ATOM 812 O O . ALA A 1 100 ? -17.085 6.693 3.999 1.00 89.56 100 ALA A O 1
ATOM 813 N N . ASP A 1 101 ? -16.130 5.366 2.477 1.00 88.12 101 ASP A N 1
ATOM 814 C CA . ASP A 1 101 ? -16.473 4.127 3.193 1.00 88.12 101 ASP A CA 1
ATOM 815 C C . ASP A 1 101 ? -15.882 4.124 4.610 1.00 88.12 101 ASP A C 1
ATOM 817 O O . ASP A 1 101 ? -16.592 3.899 5.591 1.00 88.12 101 ASP A O 1
ATOM 821 N N . ALA A 1 102 ? -14.597 4.463 4.743 1.00 85.56 102 ALA A N 1
ATOM 822 C CA . ALA A 1 102 ? -13.926 4.508 6.036 1.00 85.56 102 ALA A CA 1
ATOM 823 C C . ALA A 1 102 ? -14.568 5.519 7.001 1.00 85.56 102 ALA A C 1
ATOM 825 O O . ALA A 1 102 ? -14.666 5.230 8.194 1.00 85.56 102 ALA A O 1
ATOM 826 N N . SER A 1 103 ? -15.036 6.670 6.506 1.00 79.88 103 SER A N 1
ATOM 827 C CA . SER A 1 103 ? -15.691 7.688 7.336 1.00 79.88 103 SER A CA 1
ATOM 828 C C . SER A 1 103 ? -17.106 7.295 7.775 1.00 79.88 103 SER A C 1
ATOM 830 O O . SER A 1 103 ? -17.550 7.712 8.844 1.00 79.88 103 SER A O 1
AT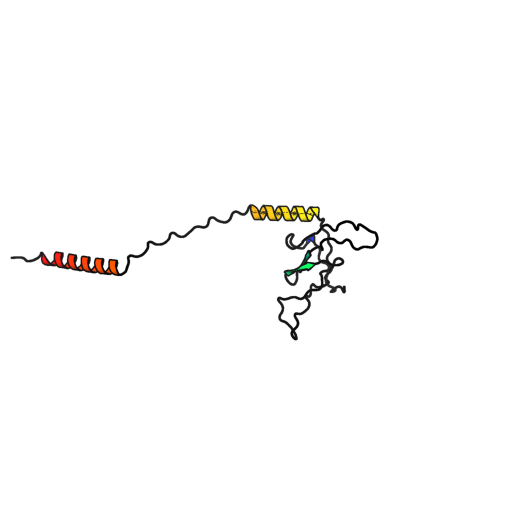OM 832 N N . THR A 1 104 ? -17.804 6.451 7.007 1.00 81.50 104 THR A N 1
ATOM 833 C CA . THR A 1 104 ? -19.146 5.961 7.377 1.00 81.50 104 THR A CA 1
ATOM 834 C C . THR A 1 104 ? -19.127 4.923 8.502 1.00 81.50 104 THR A C 1
ATOM 836 O O . THR A 1 104 ? -20.148 4.712 9.168 1.00 81.50 104 THR A O 1
ATOM 839 N N . ARG A 1 105 ? -17.974 4.293 8.772 1.00 76.31 105 ARG A N 1
ATOM 840 C CA . ARG A 1 105 ? -17.814 3.351 9.887 1.00 76.31 105 ARG A CA 1
ATOM 841 C C . ARG A 1 105 ? -17.866 4.116 11.209 1.00 76.31 105 ARG A C 1
ATOM 843 O O . ARG A 1 105 ? -16.863 4.633 11.692 1.00 76.31 105 ARG A O 1
ATOM 850 N N . ARG A 1 106 ? -19.053 4.182 11.820 1.00 70.06 106 ARG A N 1
ATOM 851 C CA . ARG A 1 106 ? -19.21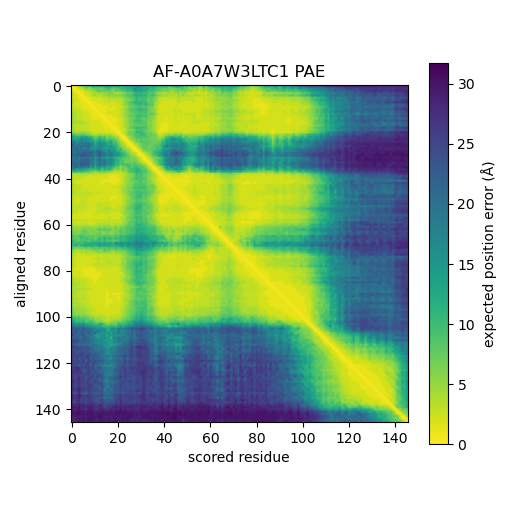3 4.706 13.183 1.00 70.06 106 ARG A CA 1
ATOM 852 C C . ARG A 1 106 ? -18.423 3.838 14.160 1.00 70.06 106 ARG A C 1
ATOM 854 O O . ARG A 1 106 ? -18.552 2.614 14.140 1.00 70.06 106 ARG A O 1
ATOM 861 N N . SER A 1 107 ? -17.651 4.476 15.038 1.00 74.12 107 SER A N 1
ATOM 862 C CA . SER A 1 107 ? -17.052 3.799 16.189 1.00 74.12 107 SER A CA 1
ATOM 863 C C . SER A 1 107 ? -18.139 3.068 16.971 1.00 74.12 107 SER A C 1
ATOM 865 O O . SER A 1 107 ? -19.226 3.612 17.186 1.00 74.12 107 SER A O 1
ATOM 867 N N . ALA A 1 108 ? -17.851 1.837 17.397 1.00 77.38 108 ALA A N 1
ATOM 868 C CA . ALA A 1 108 ? -18.756 1.109 18.273 1.00 77.38 108 ALA A CA 1
ATOM 869 C C . ALA A 1 108 ? -19.048 1.959 19.526 1.00 77.38 108 ALA A C 1
ATOM 871 O O . ALA A 1 108 ? -18.124 2.605 20.037 1.00 77.38 108 ALA A O 1
ATOM 872 N N . PRO A 1 109 ? -20.293 1.976 20.035 1.00 79.50 109 PRO A N 1
ATOM 873 C CA . PRO A 1 109 ? -20.591 2.629 21.300 1.00 79.50 109 PRO A CA 1
ATOM 874 C C . PRO A 1 109 ? -19.664 2.065 22.375 1.00 79.50 109 PRO A C 1
ATOM 876 O O . PRO A 1 109 ? -19.651 0.858 22.625 1.00 79.50 109 PRO A O 1
ATOM 879 N N . GLN A 1 110 ? -18.858 2.922 22.996 1.00 84.00 110 GLN A N 1
ATOM 880 C CA . GLN A 1 110 ? -17.987 2.486 24.076 1.00 84.00 110 GLN A CA 1
ATOM 881 C C . GLN A 1 110 ? -18.841 2.285 25.329 1.00 84.00 110 GLN A C 1
ATOM 883 O O . GLN A 1 110 ? -19.243 3.248 25.979 1.00 84.00 110 GLN A O 1
ATOM 888 N N . PHE A 1 111 ? -19.127 1.029 25.673 1.00 84.62 111 PHE A N 1
ATOM 889 C CA . PHE A 1 111 ? -19.750 0.701 26.950 1.00 84.62 111 PHE A CA 1
ATOM 890 C C . PHE A 1 111 ? -18.717 0.878 28.069 1.00 84.62 111 PHE A C 1
ATOM 892 O O . PHE A 1 111 ? -17.776 0.093 28.202 1.00 84.62 111 PHE A O 1
ATOM 899 N N . THR A 1 112 ? -18.863 1.929 28.873 1.00 85.88 112 THR A N 1
ATOM 900 C CA . THR A 1 112 ? -18.064 2.110 30.084 1.00 85.88 112 THR A CA 1
ATOM 901 C C . THR A 1 112 ? -18.642 1.249 31.200 1.00 85.88 112 THR A C 1
ATOM 903 O O . THR A 1 112 ? -19.806 1.378 31.573 1.00 85.88 112 THR A O 1
ATOM 906 N N . LYS A 1 113 ? -17.821 0.355 31.764 1.00 87.75 113 LYS A N 1
ATOM 907 C CA . LYS A 1 113 ? -18.221 -0.407 32.951 1.00 87.75 113 LYS A CA 1
ATOM 908 C C . LYS A 1 113 ? -18.520 0.587 34.086 1.00 87.75 113 LYS A C 1
ATOM 910 O O . LYS A 1 113 ? -17.656 1.428 34.362 1.00 87.75 113 LYS A O 1
ATOM 915 N N . PRO A 1 114 ? -19.689 0.508 34.749 1.00 90.56 114 PRO A N 1
ATOM 916 C CA . PRO A 1 114 ? -19.968 1.329 35.919 1.00 90.56 114 PRO A CA 1
ATOM 917 C C . PRO A 1 114 ? -18.838 1.182 36.936 1.00 90.56 114 PRO A C 1
ATOM 919 O O . PRO A 1 114 ? -18.373 0.066 37.198 1.00 90.56 114 PRO A O 1
ATOM 922 N N . ARG A 1 115 ? -18.369 2.303 37.494 1.00 89.56 115 ARG A N 1
ATOM 923 C CA . ARG A 1 115 ? -17.381 2.243 38.573 1.00 89.56 115 ARG A CA 1
ATOM 924 C C . ARG A 1 115 ? -18.026 1.531 39.767 1.00 89.56 115 ARG A C 1
ATOM 926 O O . ARG A 1 115 ? -19.152 1.886 40.119 1.00 89.56 115 ARG A O 1
ATOM 933 N N . PRO A 1 116 ? -17.354 0.543 40.382 1.00 89.94 116 PRO A N 1
ATOM 934 C CA . PRO A 1 116 ? -17.850 -0.036 41.620 1.00 89.94 116 PRO A CA 1
ATOM 935 C C . PRO A 1 116 ? -17.950 1.061 42.694 1.00 89.94 116 PRO A C 1
ATOM 937 O O . PRO A 1 116 ? -17.186 2.034 42.638 1.00 89.94 116 PRO A O 1
ATOM 940 N N . PRO A 1 117 ? -18.878 0.934 43.658 1.00 90.38 117 PRO A N 1
ATOM 941 C CA . PRO A 1 117 ? -18.961 1.870 44.770 1.00 90.38 117 PRO A CA 1
ATOM 942 C C . PRO A 1 117 ? -17.616 1.924 45.501 1.00 90.38 117 PRO A C 1
ATOM 944 O O . PRO A 1 117 ? -16.940 0.905 45.662 1.00 90.38 117 PRO A O 1
ATOM 947 N N . VAL A 1 118 ? -17.221 3.125 45.927 1.00 91.81 118 VAL A N 1
ATOM 948 C CA . VAL A 1 118 ? -16.003 3.306 46.721 1.00 91.81 118 VAL A CA 1
ATOM 949 C C . VAL A 1 118 ? -16.194 2.558 48.045 1.00 91.81 118 VAL A C 1
ATOM 951 O O . VAL A 1 118 ? -17.198 2.799 48.720 1.00 91.81 118 VAL A O 1
ATOM 954 N N . PRO A 1 119 ? -15.286 1.641 48.424 1.00 91.06 119 PRO A N 1
ATOM 955 C CA . PRO A 1 119 ? -15.399 0.950 49.698 1.00 91.06 119 PRO A CA 1
ATOM 956 C C . PRO A 1 119 ? -15.280 1.953 50.859 1.00 91.06 119 PRO A C 1
ATOM 958 O O . PRO A 1 119 ? -14.566 2.953 50.733 1.00 91.06 119 PRO A O 1
ATOM 961 N N . PRO A 1 120 ? -15.953 1.705 51.997 1.00 92.56 120 PRO A N 1
ATOM 962 C CA . PRO A 1 120 ? -15.821 2.553 53.175 1.00 92.56 120 PRO A CA 1
ATOM 963 C C . PRO A 1 120 ? -14.368 2.596 53.652 1.00 92.56 120 PRO A C 1
ATOM 965 O O . PRO A 1 120 ? -13.615 1.626 53.527 1.00 92.56 120 PRO A O 1
ATOM 968 N N . ALA A 1 121 ? -13.972 3.728 54.228 1.00 93.94 121 ALA A N 1
ATOM 969 C CA . ALA A 1 121 ? -12.622 3.888 54.748 1.00 93.94 121 ALA A CA 1
ATOM 970 C C . ALA A 1 121 ? -12.379 2.959 55.952 1.00 93.94 121 ALA A C 1
ATOM 972 O O . ALA A 1 121 ? -13.291 2.681 56.732 1.00 93.94 121 ALA A O 1
ATOM 973 N N . VAL A 1 122 ? -11.128 2.532 56.161 1.00 94.81 122 VAL A N 1
ATOM 974 C CA . VAL A 1 122 ? -10.754 1.568 57.221 1.00 94.81 122 VAL A CA 1
ATOM 975 C C . VAL A 1 122 ? -11.247 2.001 58.611 1.00 94.81 122 VAL A C 1
ATOM 977 O O . VAL A 1 122 ? -11.759 1.184 59.371 1.00 94.81 122 VAL A O 1
ATOM 980 N N . HIS A 1 123 ? -11.182 3.298 58.925 1.00 94.56 123 HIS A N 1
ATOM 981 C CA . HIS A 1 123 ? -11.658 3.839 60.204 1.00 94.56 123 HIS A CA 1
ATOM 982 C C . HIS A 1 123 ? -13.190 3.791 60.359 1.00 94.56 123 HIS A C 1
ATOM 984 O O . HIS A 1 123 ? -13.691 3.649 61.473 1.00 94.56 123 HIS A O 1
ATOM 990 N N . GLN A 1 124 ? -13.947 3.878 59.260 1.00 94.94 124 GLN A N 1
ATOM 991 C CA . GLN A 1 124 ? -15.407 3.731 59.273 1.00 94.94 124 GLN A CA 1
ATOM 992 C C . GLN A 1 124 ? -15.793 2.274 59.540 1.00 94.94 124 GLN A C 1
ATOM 994 O O . GLN A 1 124 ? -16.702 2.015 60.326 1.00 94.94 124 GLN A O 1
ATOM 999 N N . ILE A 1 125 ? -15.055 1.327 58.948 1.00 94.69 125 ILE A N 1
ATOM 1000 C CA . ILE A 1 125 ? -15.225 -0.110 59.194 1.00 94.69 125 ILE A CA 1
ATOM 1001 C C . ILE A 1 125 ? -14.924 -0.439 60.663 1.00 94.69 125 ILE A C 1
ATOM 1003 O O . ILE A 1 125 ? -15.704 -1.145 61.299 1.00 94.69 125 ILE A O 1
ATOM 1007 N N . ALA A 1 126 ? -13.831 0.095 61.219 1.00 94.06 126 ALA A N 1
ATOM 1008 C CA . ALA A 1 126 ? -13.464 -0.110 62.622 1.00 94.06 126 ALA A CA 1
ATOM 1009 C C . ALA A 1 126 ? -14.556 0.401 63.578 1.00 94.06 126 ALA A C 1
ATOM 1011 O O . ALA A 1 126 ? -15.069 -0.371 64.387 1.00 94.06 126 ALA A O 1
ATOM 1012 N N . ARG A 1 127 ? -15.011 1.651 63.401 1.00 94.31 127 ARG A N 1
ATOM 1013 C CA . ARG A 1 127 ? -16.103 2.220 64.210 1.00 94.31 127 ARG A CA 1
ATOM 1014 C C . ARG A 1 127 ? -17.411 1.442 64.084 1.00 94.31 127 ARG A C 1
ATOM 1016 O O . ARG A 1 127 ? -18.124 1.280 65.071 1.00 94.31 127 ARG A O 1
ATOM 1023 N N . ALA A 1 128 ? -17.751 0.968 62.885 1.00 92.62 128 ALA A N 1
ATOM 1024 C CA . ALA A 1 128 ? -18.949 0.157 62.683 1.00 92.62 128 ALA A CA 1
ATOM 1025 C C . ALA A 1 128 ? -18.861 -1.180 63.438 1.00 92.62 128 ALA A C 1
ATOM 1027 O O . ALA A 1 128 ? -19.849 -1.599 64.040 1.00 92.62 128 ALA A O 1
ATOM 1028 N N . ARG A 1 129 ? -17.679 -1.817 63.467 1.00 94.06 129 ARG A N 1
A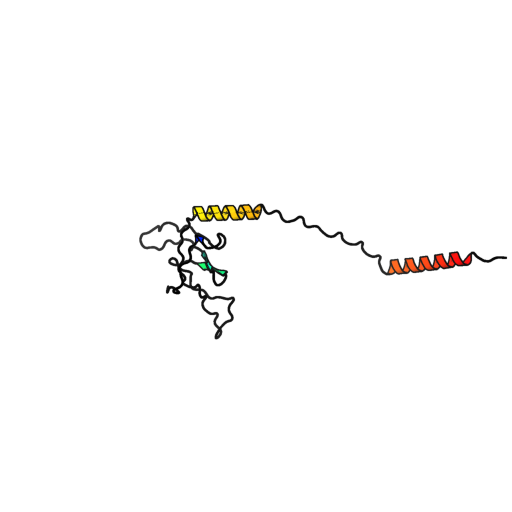TOM 1029 C CA . ARG A 1 129 ? -17.443 -3.045 64.247 1.00 94.06 129 ARG A CA 1
ATOM 1030 C C . ARG A 1 129 ? -17.544 -2.800 65.747 1.00 94.06 129 ARG A C 1
ATOM 1032 O O . ARG A 1 129 ? -18.217 -3.568 66.425 1.00 94.06 129 ARG A O 1
ATOM 1039 N N . GLU A 1 130 ? -16.929 -1.736 66.253 1.00 93.75 130 GLU A N 1
ATOM 1040 C C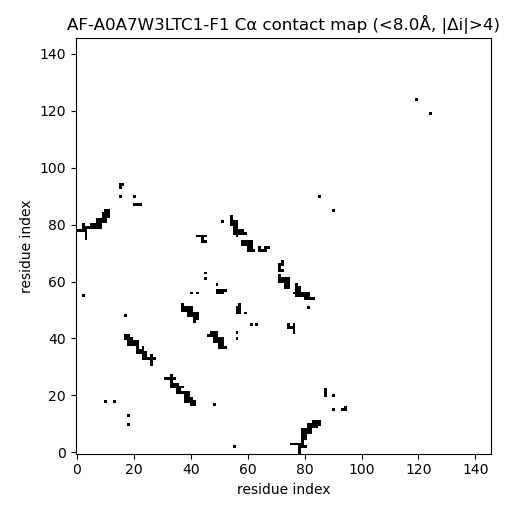A . GLU A 1 130 ? -17.018 -1.357 67.671 1.00 93.75 130 GLU A CA 1
ATOM 1041 C C . GLU A 1 130 ? -18.471 -1.109 68.090 1.00 93.75 130 GLU A C 1
ATOM 1043 O O . GLU A 1 130 ? -18.933 -1.649 69.094 1.00 93.75 130 GLU A O 1
ATOM 1048 N N . LYS A 1 131 ? -19.226 -0.356 67.278 1.00 93.44 131 LYS A N 1
ATOM 1049 C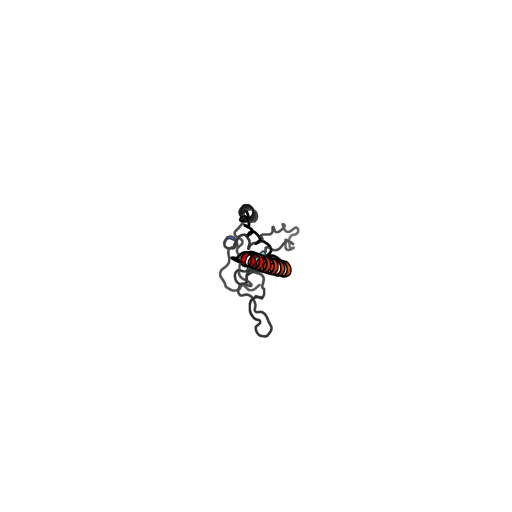 CA . LYS A 1 131 ? -20.642 -0.076 67.537 1.00 93.44 131 LYS A CA 1
ATOM 1050 C C . LYS A 1 131 ? -21.497 -1.347 67.512 1.00 93.44 131 LYS A C 1
ATOM 1052 O O . LYS A 1 131 ? -22.380 -1.493 68.352 1.00 93.44 131 LYS A O 1
ATOM 1057 N N . ALA A 1 132 ? -21.234 -2.266 66.581 1.00 91.38 132 ALA A N 1
ATOM 1058 C CA . ALA A 1 132 ? -21.933 -3.548 66.502 1.00 91.38 132 ALA A CA 1
ATOM 1059 C C . ALA A 1 132 ? -21.631 -4.454 67.709 1.00 91.38 132 ALA A C 1
ATOM 1061 O O . ALA A 1 132 ? -22.548 -5.053 68.264 1.00 91.38 132 ALA A O 1
ATOM 1062 N N . LEU A 1 133 ? -20.370 -4.508 68.154 1.00 92.19 133 LEU A N 1
ATOM 1063 C CA . LEU A 1 133 ? -19.964 -5.247 69.355 1.00 92.19 133 LEU A CA 1
ATOM 1064 C C . LEU A 1 133 ? -20.621 -4.679 70.617 1.00 92.19 133 LEU A C 1
ATOM 1066 O O . LEU A 1 133 ? -21.159 -5.435 71.420 1.00 92.19 133 LEU A O 1
ATOM 1070 N N . ALA A 1 134 ? -20.633 -3.352 70.766 1.00 87.94 134 ALA A N 1
ATOM 1071 C CA . ALA A 1 134 ? -21.284 -2.688 71.891 1.00 87.94 134 ALA A CA 1
ATOM 1072 C C . ALA A 1 134 ? -22.802 -2.946 71.919 1.00 87.94 134 ALA A C 1
ATOM 1074 O O . ALA A 1 134 ? -23.362 -3.209 72.981 1.00 87.94 134 ALA A O 1
ATOM 1075 N N . ALA A 1 135 ? -23.464 -2.924 70.757 1.00 87.38 135 ALA A N 1
ATOM 1076 C CA . ALA A 1 135 ? -24.887 -3.239 70.647 1.00 87.38 135 ALA A CA 1
ATOM 1077 C C . ALA A 1 135 ? -25.193 -4.707 70.999 1.00 87.38 135 ALA A C 1
ATOM 1079 O O . ALA A 1 135 ? -26.173 -4.974 71.689 1.00 87.38 135 ALA A O 1
ATOM 1080 N N . ALA A 1 136 ? -24.346 -5.651 70.573 1.00 84.00 136 ALA A N 1
ATOM 1081 C CA . ALA A 1 136 ? -24.498 -7.068 70.903 1.00 84.00 136 ALA A CA 1
ATOM 1082 C C . ALA A 1 136 ? -24.336 -7.332 72.410 1.00 84.00 136 ALA A C 1
ATOM 1084 O O . ALA A 1 136 ? -25.145 -8.043 73.000 1.00 84.00 136 ALA A O 1
ATOM 1085 N N . LEU A 1 137 ? -23.340 -6.700 73.042 1.00 84.12 137 LEU A N 1
ATOM 1086 C CA . LEU A 1 137 ? -23.115 -6.780 74.489 1.00 84.12 137 LEU A CA 1
ATOM 1087 C C . LEU A 1 137 ? -24.291 -6.201 75.290 1.00 84.12 137 LEU A C 1
ATOM 1089 O O . LEU A 1 137 ? -24.739 -6.812 76.260 1.00 84.12 137 LEU A O 1
ATOM 1093 N N . ALA A 1 138 ? -24.830 -5.056 74.861 1.00 79.94 138 ALA A N 1
ATOM 1094 C CA . ALA A 1 138 ? -26.003 -4.447 75.485 1.00 79.94 138 ALA A CA 1
ATOM 1095 C C . ALA A 1 138 ? -27.259 -5.328 75.359 1.00 79.94 138 ALA A C 1
ATOM 1097 O O . ALA A 1 138 ? -28.035 -5.416 76.308 1.00 79.94 138 ALA A O 1
ATOM 1098 N N . ALA A 1 139 ? -27.437 -6.019 74.228 1.00 76.75 139 ALA A N 1
ATOM 1099 C CA . ALA A 1 139 ? -28.536 -6.965 74.041 1.00 76.75 139 ALA A CA 1
ATOM 1100 C C . ALA A 1 139 ? -28.406 -8.190 74.968 1.00 76.75 139 ALA A C 1
ATOM 1102 O O . ALA A 1 139 ? -29.385 -8.580 75.599 1.00 76.75 139 ALA A O 1
ATOM 1103 N N . SER A 1 140 ? -27.198 -8.742 75.137 1.00 71.88 140 SER A N 1
ATOM 1104 C CA . SER A 1 140 ? -26.950 -9.883 76.039 1.00 71.88 140 SER A CA 1
ATOM 1105 C C . SER A 1 140 ? -27.052 -9.560 77.538 1.00 71.88 140 SER A C 1
ATOM 1107 O O . SER A 1 140 ? -27.193 -10.467 78.348 1.00 71.88 140 SER A O 1
ATOM 1109 N N . GLY A 1 141 ? -26.989 -8.283 77.930 1.00 63.25 141 GLY A N 1
ATOM 1110 C CA . GLY A 1 141 ? -27.050 -7.852 79.334 1.00 63.25 141 GLY A CA 1
ATOM 1111 C C . GLY A 1 141 ? -28.463 -7.671 79.904 1.00 63.25 141 GLY A C 1
ATOM 1112 O O . GLY A 1 141 ? -28.593 -7.277 81.061 1.00 63.25 141 GLY A O 1
ATOM 1113 N N . THR A 1 142 ? -29.516 -7.915 79.114 1.00 56.38 142 THR A N 1
ATOM 1114 C CA . THR A 1 142 ? -30.921 -7.719 79.539 1.00 56.38 142 THR A CA 1
ATOM 1115 C C . THR A 1 142 ? -31.633 -8.985 80.027 1.00 56.38 142 THR A C 1
ATOM 1117 O O . THR A 1 142 ? -32.776 -8.900 80.471 1.00 56.38 142 THR A O 1
ATOM 1120 N N . GLU A 1 143 ? -30.960 -10.137 80.058 1.00 53.06 143 GLU A N 1
ATOM 1121 C CA . GLU A 1 143 ? -31.466 -11.360 80.694 1.00 53.06 143 GLU A CA 1
ATOM 1122 C C . GLU A 1 143 ? -30.830 -11.538 82.083 1.00 53.06 143 GLU A C 1
ATOM 1124 O O . GLU A 1 143 ? -29.821 -12.220 82.237 1.00 53.06 143 GLU A O 1
ATOM 1129 N N . ASN A 1 144 ? -31.408 -10.921 83.119 1.00 56.47 144 ASN A N 1
ATOM 1130 C CA . ASN A 1 144 ? -31.149 -11.329 84.503 1.00 56.47 144 ASN A CA 1
ATOM 1131 C C . ASN A 1 144 ? -32.484 -11.721 85.159 1.00 56.47 144 ASN A C 1
ATOM 1133 O O . ASN A 1 144 ? -33.246 -10.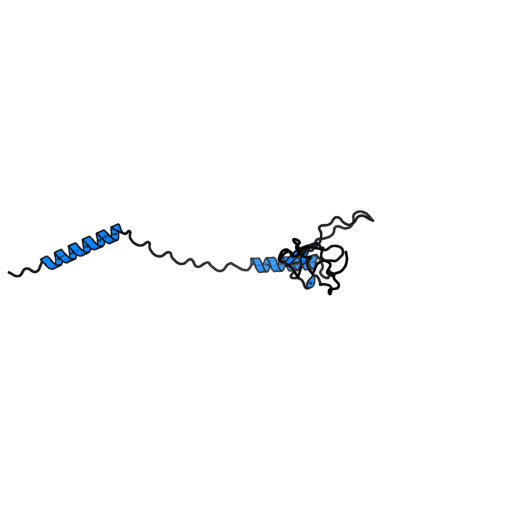825 85.542 1.00 56.47 144 ASN A O 1
ATOM 1137 N N . PRO A 1 145 ? -32.829 -13.021 85.237 1.00 53.25 145 PRO A N 1
ATOM 1138 C CA . PRO A 1 145 ? -34.033 -13.453 85.927 1.00 53.25 145 PRO A CA 1
ATOM 1139 C C . PRO A 1 145 ? -33.815 -13.340 87.443 1.00 53.25 145 PRO A C 1
ATOM 1141 O O . PRO A 1 145 ? -32.777 -13.743 87.968 1.00 53.25 145 PRO A O 1
ATOM 1144 N N . ARG A 1 146 ? -34.792 -12.728 88.119 1.00 47.81 146 ARG A N 1
ATOM 1145 C CA . ARG A 1 146 ? -34.906 -12.680 89.583 1.00 47.81 146 ARG A CA 1
ATOM 1146 C C . ARG A 1 146 ? -35.291 -14.035 90.159 1.00 47.81 146 ARG A C 1
ATOM 1148 O O . ARG A 1 146 ? -36.048 -14.753 89.469 1.00 47.81 146 ARG A O 1
#